Protein AF-A0A945SGD8-F1 (afdb_monomer)

Nearest PDB structures (foldseek):
  7kvb-assembly1_a  TM=4.846E-01  e=5.487E+00  Murray Valley encephalitis virus

Solvent-accessible surface area (backbone atoms only — not comparable to full-atom values): 4952 Å² total; per-residue (Å²): 139,88,80,86,83,82,87,82,84,81,82,78,73,88,73,88,68,77,74,81,81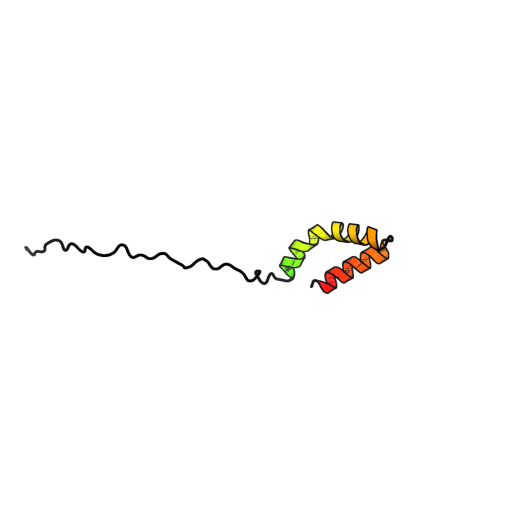,74,79,74,70,71,85,54,75,77,87,66,49,71,67,54,50,48,68,67,45,58,83,44,47,66,59,50,37,57,52,29,36,72,74,54,73,40,71,66,59,11,53,50,53,46,49,53,49,54,66,73,75,107

Sequence (74 aa):
MAVDSLPTVSVGHKSDLVDSSSMATPTSPPRSSASDFAAQALPFADQLYAAAMRLAKNPADAADLVQETYLKAF

pLDDT: mean 75.81, std 17.42, range [44.0, 96.88]

Radius of gyration: 31.3 Å; Cα contacts (8 Å, |Δi|>4): 18; chains: 1; bounding box: 71×45×69 Å

Mean predicted aligned error: 15.96 Å

Foldseek 3Di:
DDDDDDDDDDDDDPDPPPVPPPPPPCPPDPPDDVVRVCVVCVVCLVVQLVVLCVVVVDNVSSVVVSVVVNVVVD

Secondary structure (DSSP, 8-state):
---------------------------SPP---HHHHHHHHGGGHHHHHHHHHHHHSSHHHHHHHHHHHHHHH-

Structure (mmCIF, N/CA/C/O backbone):
data_AF-A0A945SGD8-F1
#
_entry.id   AF-A0A945SGD8-F1
#
loop_
_atom_site.group_PDB
_atom_site.id
_atom_site.type_symbol
_atom_site.label_atom_id
_atom_site.label_alt_id
_atom_site.label_comp_id
_atom_site.label_asym_id
_atom_site.label_entity_id
_atom_site.label_seq_id
_atom_site.pdbx_PDB_ins_code
_atom_site.Cartn_x
_atom_site.Cartn_y
_atom_site.Cartn_z
_atom_site.occupancy
_atom_site.B_iso_or_equiv
_atom_site.auth_seq_id
_atom_site.auth_comp_id
_atom_site.auth_asym_id
_atom_site.auth_atom_id
_atom_site.pdbx_PDB_model_num
ATOM 1 N N . MET A 1 1 ? -59.500 30.914 56.370 1.00 44.00 1 MET A N 1
ATOM 2 C CA . MET A 1 1 ? -58.475 30.442 57.323 1.00 44.00 1 MET A CA 1
ATOM 3 C C . MET A 1 1 ? -57.163 31.087 56.923 1.00 44.00 1 MET A C 1
ATOM 5 O O . MET A 1 1 ? -56.762 30.932 55.779 1.00 44.00 1 MET A O 1
ATOM 9 N N . ALA A 1 2 ? -56.606 31.906 57.813 1.00 60.50 2 ALA A N 1
ATOM 10 C CA . ALA A 1 2 ? -55.357 32.634 57.631 1.00 60.50 2 ALA A CA 1
ATOM 11 C C . ALA A 1 2 ? -54.198 31.824 58.220 1.00 60.50 2 ALA A C 1
ATOM 13 O O . ALA A 1 2 ? -54.369 31.241 59.286 1.00 60.50 2 ALA A O 1
ATOM 14 N N . VAL A 1 3 ? -53.065 31.802 57.524 1.00 56.56 3 VAL A N 1
ATOM 15 C CA . VAL A 1 3 ? -51.715 31.472 58.016 1.00 56.56 3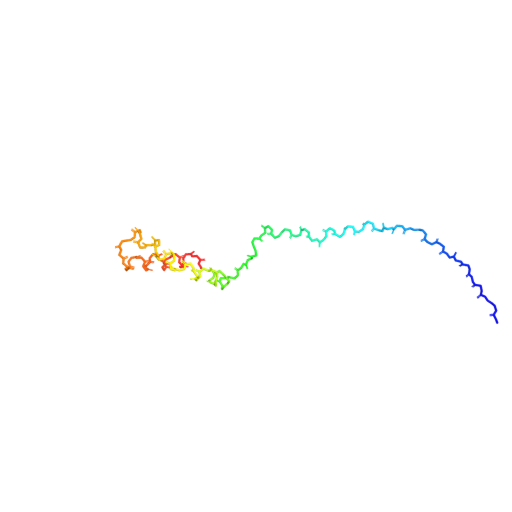 VAL A CA 1
ATOM 16 C C . VAL A 1 3 ? -50.808 31.670 56.792 1.00 56.56 3 VAL A C 1
ATOM 18 O O . VAL A 1 3 ? -50.965 30.996 55.782 1.00 56.56 3 VAL A O 1
ATOM 21 N N . ASP A 1 4 ? -50.187 32.842 56.675 1.00 52.72 4 ASP A N 1
ATOM 22 C CA . ASP A 1 4 ? -48.861 33.117 57.250 1.00 52.72 4 ASP A CA 1
ATOM 23 C C . ASP A 1 4 ? -47.774 32.339 56.494 1.00 52.72 4 ASP A C 1
ATOM 25 O O . ASP A 1 4 ? -47.687 31.123 56.599 1.00 52.72 4 ASP A O 1
ATOM 29 N N . SER A 1 5 ? -46.966 33.024 55.685 1.00 59.09 5 SER A N 1
ATOM 30 C CA . SER A 1 5 ? -45.615 33.381 56.123 1.00 59.09 5 SER A CA 1
ATOM 31 C C . SER A 1 5 ? -44.812 34.071 55.016 1.00 59.09 5 SER A C 1
ATOM 33 O O . SER A 1 5 ? -45.045 33.907 53.821 1.00 59.09 5 SER A O 1
ATOM 35 N N . LEU A 1 6 ? -43.890 34.899 55.489 1.00 56.16 6 LEU A N 1
ATOM 36 C CA . LEU A 1 6 ? -43.038 35.870 54.807 1.00 56.16 6 LEU A CA 1
ATOM 37 C C . LEU A 1 6 ? -41.961 35.255 53.880 1.00 56.16 6 LEU A C 1
ATOM 39 O O . LEU A 1 6 ? -41.686 34.057 53.944 1.00 56.16 6 LEU A O 1
ATOM 43 N N . PRO A 1 7 ? -41.317 36.081 53.028 1.00 53.00 7 PRO A N 1
ATOM 44 C CA . PRO A 1 7 ? -40.288 35.649 52.083 1.00 53.00 7 PRO A CA 1
ATOM 45 C C . PRO A 1 7 ? -38.976 35.305 52.797 1.00 53.00 7 PRO A C 1
ATOM 47 O O . PRO A 1 7 ? -38.421 36.141 53.510 1.00 53.00 7 PRO A O 1
ATOM 50 N N . THR A 1 8 ? -38.425 34.114 52.549 1.00 59.78 8 THR A N 1
ATOM 51 C CA . THR A 1 8 ? -37.025 33.840 52.894 1.00 59.78 8 THR A CA 1
ATOM 52 C C . THR A 1 8 ? -36.145 34.200 51.702 1.00 59.78 8 THR A C 1
ATOM 54 O O . THR A 1 8 ? -36.205 33.595 50.631 1.00 59.78 8 THR A O 1
ATOM 57 N N . VAL A 1 9 ? -35.354 35.255 51.867 1.00 57.03 9 VAL A N 1
ATOM 58 C CA . VAL A 1 9 ? -34.246 35.565 50.972 1.00 57.03 9 VAL A CA 1
ATOM 59 C C . VAL A 1 9 ? -33.113 34.595 51.297 1.00 57.03 9 VAL A C 1
ATOM 61 O O . VAL A 1 9 ? -32.449 34.715 52.321 1.00 57.03 9 VAL A O 1
ATOM 64 N N . SER A 1 10 ? -32.886 33.612 50.427 1.00 53.56 10 SER A N 1
ATOM 65 C CA . SER A 1 10 ? -31.644 32.839 50.440 1.00 53.56 10 SER A CA 1
ATOM 66 C C . SER A 1 10 ? -30.685 33.467 49.434 1.00 53.56 10 SER A C 1
ATOM 68 O O . SER A 1 10 ? -30.673 33.149 48.247 1.00 53.56 10 SER A O 1
ATOM 70 N N . VAL A 1 11 ? -29.920 34.443 49.924 1.00 57.53 11 VAL A N 1
ATOM 71 C CA . VAL A 1 11 ? -28.637 34.824 49.332 1.00 57.53 11 VAL A CA 1
ATOM 72 C C . VAL A 1 11 ? -27.688 33.656 49.548 1.00 57.53 11 VAL A C 1
ATOM 74 O O . VAL A 1 11 ? -27.488 33.228 50.683 1.00 57.53 11 VAL A O 1
ATOM 77 N N . GLY A 1 12 ? -27.061 33.173 48.481 1.00 47.97 12 GLY A N 1
ATOM 78 C CA . GLY A 1 12 ? -25.929 32.283 48.658 1.00 47.97 12 GLY A CA 1
ATOM 79 C C . GLY A 1 12 ? -25.529 31.510 47.421 1.00 47.97 12 GLY A C 1
ATOM 80 O O . GLY A 1 12 ? -26.105 30.474 47.131 1.00 47.97 12 GLY A O 1
ATOM 81 N N . HIS A 1 13 ? -24.434 31.974 46.824 1.00 51.09 13 HIS A N 1
ATOM 82 C CA . HIS A 1 13 ? -23.473 31.159 46.089 1.00 51.09 13 HIS A CA 1
ATOM 83 C C . HIS A 1 13 ? -23.967 30.678 44.723 1.00 51.09 13 HIS A C 1
ATOM 85 O O . HIS A 1 13 ? -24.487 29.579 44.555 1.00 51.09 13 HIS A O 1
ATOM 91 N N . LYS A 1 14 ? -23.693 31.508 43.706 1.00 51.97 14 LYS A N 1
ATOM 92 C CA . LYS A 1 14 ? -23.339 30.996 42.380 1.00 51.97 14 LYS A CA 1
ATOM 93 C C . LYS A 1 14 ? -22.202 30.013 42.636 1.00 51.97 14 LYS A C 1
ATOM 95 O O . LYS A 1 14 ? -21.085 30.438 42.889 1.00 51.97 14 LYS A O 1
ATOM 100 N N . SER A 1 15 ? -22.531 28.734 42.740 1.00 51.81 15 SER A N 1
ATOM 101 C CA . SER A 1 15 ? -21.539 27.695 42.893 1.00 51.81 15 SER A CA 1
ATOM 102 C C . SER A 1 15 ? -20.630 27.810 41.686 1.00 51.81 15 SER A C 1
ATOM 104 O O . SER A 1 15 ? -21.064 27.612 40.551 1.00 51.81 15 SER A O 1
ATOM 106 N N . ASP A 1 16 ? -19.393 28.197 41.960 1.00 52.12 16 ASP A N 1
ATOM 107 C CA . ASP A 1 16 ? -18.219 27.918 41.162 1.00 52.12 16 ASP A CA 1
ATOM 108 C C . ASP A 1 16 ? -18.156 26.406 40.918 1.00 52.12 16 ASP A C 1
ATOM 110 O O . ASP A 1 16 ? -17.416 25.667 41.558 1.00 52.12 16 ASP A O 1
ATOM 114 N N . LEU A 1 17 ? -18.997 25.921 40.013 1.00 56.28 17 LEU A N 1
ATOM 115 C CA . LEU A 1 17 ? -18.846 24.621 39.400 1.00 56.28 17 LEU A CA 1
ATOM 116 C C . LEU A 1 17 ? -18.404 24.892 37.972 1.00 56.28 17 LEU A C 1
ATOM 118 O O . LEU A 1 17 ? -19.139 24.731 37.000 1.00 56.28 17 LEU A O 1
ATOM 122 N N . VAL A 1 18 ? -17.161 25.363 37.871 1.00 55.78 18 VAL A N 1
ATOM 123 C CA . VAL A 1 18 ? -16.334 24.991 36.734 1.00 55.78 18 VAL A CA 1
ATOM 124 C C . VAL A 1 18 ? -16.343 23.467 36.714 1.00 55.78 18 VAL A C 1
ATOM 126 O O . VAL A 1 18 ? -15.673 22.807 37.508 1.00 55.78 18 VAL A O 1
ATOM 129 N N . ASP A 1 19 ? -17.190 22.906 35.858 1.00 52.59 19 ASP A N 1
ATOM 130 C CA . ASP A 1 19 ? -17.126 21.506 35.489 1.00 52.59 19 ASP A CA 1
ATOM 131 C C . ASP A 1 19 ? -15.770 21.296 34.812 1.00 52.59 19 ASP A C 1
ATOM 133 O O . ASP A 1 19 ? -15.603 21.432 33.604 1.00 52.59 19 ASP A O 1
ATOM 137 N N . SER A 1 20 ? -14.750 21.025 35.625 1.00 53.03 20 SER A N 1
ATOM 138 C CA . SER A 1 20 ? -13.413 20.630 35.176 1.00 53.03 20 SER A CA 1
ATOM 139 C C . SER A 1 20 ? -13.416 19.185 34.658 1.00 53.03 20 SER A C 1
ATOM 141 O O . SER A 1 20 ? -12.393 18.506 34.697 1.00 53.03 20 SER A O 1
ATOM 143 N N . SER A 1 21 ? -14.562 18.697 34.177 1.00 56.50 21 SER A N 1
ATOM 144 C CA . SER A 1 21 ? -14.772 17.334 33.715 1.00 56.50 21 SER A CA 1
ATOM 145 C C . SER A 1 21 ? -14.983 17.272 32.204 1.00 56.50 21 SER A C 1
ATOM 147 O O . SER A 1 21 ? -15.913 16.626 31.742 1.00 56.50 21 SER A O 1
ATOM 149 N N . SER A 1 22 ? -14.096 17.866 31.402 1.00 57.69 22 SER A N 1
ATOM 150 C CA . SER A 1 22 ? -13.767 17.248 30.105 1.00 57.69 22 SER A CA 1
ATOM 151 C C . SER A 1 22 ? -12.498 17.814 29.476 1.00 57.69 22 SER A C 1
ATOM 153 O O . SER A 1 22 ? -12.441 18.140 28.296 1.00 57.69 22 SER A O 1
ATOM 155 N N . MET A 1 23 ? -11.431 17.916 30.262 1.00 59.59 23 MET A N 1
ATOM 156 C CA . MET A 1 23 ? -10.089 17.887 29.686 1.00 59.59 23 MET A CA 1
ATOM 157 C C . MET A 1 23 ? -9.527 16.476 29.853 1.00 59.59 23 MET A C 1
ATOM 159 O O . MET A 1 23 ? -8.425 16.270 30.347 1.00 59.59 23 MET A O 1
ATOM 163 N N . ALA A 1 24 ? -10.312 15.477 29.437 1.00 57.41 24 ALA A N 1
ATOM 164 C CA . ALA A 1 24 ? -9.732 14.222 29.007 1.00 57.41 24 ALA A CA 1
ATOM 165 C C . ALA A 1 24 ? -9.085 14.524 27.659 1.00 57.41 24 ALA A C 1
ATOM 167 O O . ALA A 1 24 ? -9.705 14.378 26.612 1.00 57.41 24 ALA A O 1
ATOM 168 N N . THR A 1 25 ? -7.850 15.019 27.675 1.00 59.94 25 THR A N 1
ATOM 169 C CA . THR A 1 25 ? -6.972 14.798 26.537 1.00 59.94 25 THR A CA 1
ATOM 170 C C . THR A 1 25 ? -6.887 13.279 26.389 1.00 59.94 25 THR A C 1
ATOM 172 O O . THR A 1 25 ? -6.370 12.616 27.295 1.00 59.94 25 THR A O 1
ATOM 175 N N . PRO A 1 26 ? -7.393 12.657 25.306 1.00 59.19 26 PRO A N 1
ATOM 176 C CA . PRO A 1 26 ? -6.956 11.313 24.991 1.00 59.19 26 PRO A CA 1
ATOM 177 C C . PRO A 1 26 ? -5.496 11.435 24.530 1.00 59.19 26 PRO A C 1
ATOM 179 O O . PRO A 1 26 ? -5.182 11.395 23.349 1.00 59.19 26 PRO A O 1
ATOM 182 N N . THR A 1 27 ? -4.576 11.627 25.480 1.00 63.66 27 THR A N 1
ATOM 183 C CA . THR A 1 27 ? -3.126 11.482 25.277 1.00 63.66 27 THR A CA 1
ATOM 184 C C . THR A 1 27 ? -2.747 9.997 25.167 1.00 63.66 27 THR A C 1
ATOM 186 O O . THR A 1 27 ? -1.584 9.641 25.021 1.00 63.66 27 THR A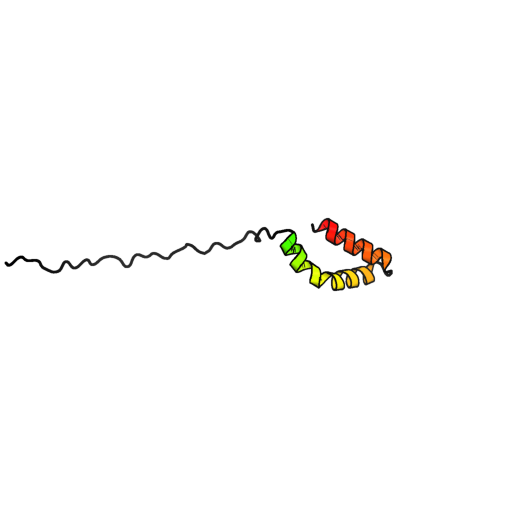 O 1
ATOM 189 N N . SER A 1 28 ? -3.730 9.097 25.181 1.00 56.44 28 SER A N 1
ATOM 190 C CA . SER A 1 28 ? -3.590 7.779 24.581 1.00 56.44 28 SER A CA 1
ATOM 191 C C . SER A 1 28 ? -4.255 7.847 23.208 1.00 56.44 28 SER A C 1
ATOM 193 O O . SER A 1 28 ? -5.424 8.250 23.167 1.00 56.44 28 SER A O 1
ATOM 195 N N . PRO A 1 29 ? -3.575 7.477 22.100 1.00 65.12 29 PRO A N 1
ATOM 196 C CA . PRO A 1 29 ? -4.307 7.235 20.867 1.00 65.12 29 PRO A CA 1
ATOM 197 C C . PRO A 1 29 ? -5.453 6.283 21.224 1.00 65.12 29 PRO A C 1
ATOM 199 O O . PRO A 1 29 ? -5.220 5.344 22.002 1.00 65.12 29 PRO A O 1
ATOM 202 N N . PRO A 1 30 ? -6.688 6.519 20.741 1.00 63.75 30 PRO A N 1
ATOM 203 C CA . PRO A 1 30 ? -7.711 5.494 20.870 1.00 63.75 30 PRO A CA 1
ATOM 204 C C . PRO A 1 30 ? -7.060 4.196 20.394 1.00 63.75 30 PRO A C 1
ATOM 206 O O . PRO A 1 30 ? -6.360 4.200 19.379 1.00 63.75 30 PRO A O 1
ATOM 209 N N . ARG A 1 31 ? -7.171 3.118 21.179 1.00 66.94 31 ARG A N 1
ATOM 210 C CA . ARG A 1 31 ? -6.724 1.795 20.733 1.00 66.94 31 ARG A CA 1
ATOM 211 C C . ARG A 1 31 ? -7.655 1.395 19.592 1.00 66.94 31 ARG A C 1
ATOM 213 O O . ARG A 1 31 ? -8.635 0.693 19.813 1.00 66.94 31 ARG A O 1
ATOM 220 N N . SER A 1 32 ? -7.403 1.959 18.417 1.00 70.31 32 SER A N 1
ATOM 221 C CA . SER A 1 32 ? -8.135 1.698 17.195 1.00 70.31 32 SER A CA 1
ATOM 222 C C . SER A 1 32 ? -7.962 0.225 16.884 1.00 70.31 32 SER A C 1
ATOM 224 O O . SER A 1 32 ? -6.870 -0.333 17.029 1.00 70.31 32 SER A O 1
ATOM 226 N N . SER A 1 33 ? -9.053 -0.420 16.506 1.00 80.19 33 SER A N 1
ATOM 227 C CA . SER A 1 33 ? -9.041 -1.835 16.168 1.00 80.19 33 SER A CA 1
ATOM 228 C C . SER A 1 33 ? -8.134 -2.053 14.956 1.00 80.19 33 SER A C 1
ATOM 230 O O . SER A 1 33 ? -8.033 -1.179 14.093 1.00 80.19 33 SER A O 1
ATOM 232 N N . ALA A 1 34 ? -7.564 -3.251 14.807 1.00 81.25 34 ALA A N 1
ATOM 233 C CA . ALA A 1 34 ? -6.898 -3.635 13.558 1.00 81.25 34 ALA A CA 1
ATOM 234 C C . ALA A 1 34 ? -7.817 -3.414 12.336 1.00 81.25 34 ALA A C 1
ATOM 236 O O . ALA A 1 34 ? -7.363 -2.981 11.285 1.00 81.25 34 ALA A O 1
ATOM 237 N N . SER A 1 35 ? -9.133 -3.607 12.493 1.00 81.75 35 SER A N 1
ATOM 238 C CA . SER A 1 35 ? -10.125 -3.302 11.452 1.00 81.75 35 SER A CA 1
ATOM 239 C C . SER A 1 35 ? -10.184 -1.816 11.076 1.00 81.75 35 SER A C 1
ATOM 241 O O . SER A 1 35 ? -10.314 -1.491 9.897 1.00 81.75 35 SER A O 1
ATOM 243 N N . ASP A 1 36 ? -10.077 -0.911 12.051 1.00 83.69 36 ASP A N 1
ATOM 244 C CA . ASP A 1 36 ? -10.075 0.533 11.796 1.00 83.69 36 ASP A CA 1
ATOM 245 C C . ASP A 1 36 ? -8.776 0.940 11.098 1.00 83.69 36 ASP A C 1
ATOM 247 O O . ASP A 1 36 ? -8.793 1.704 10.136 1.00 83.69 36 ASP A O 1
ATOM 251 N N . PHE A 1 37 ? -7.649 0.365 11.522 1.00 82.88 37 PHE A N 1
ATOM 252 C CA . PHE A 1 37 ? -6.364 0.569 10.862 1.00 82.88 37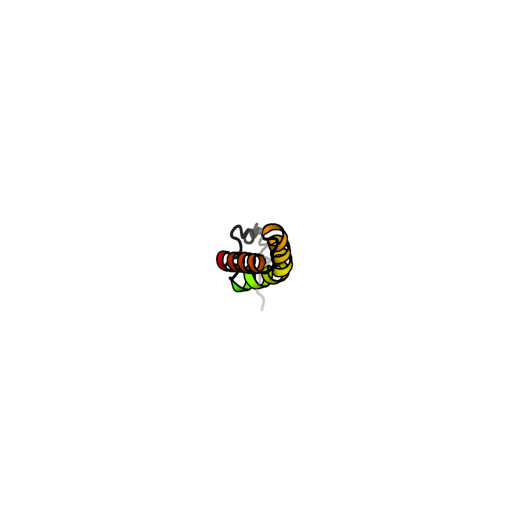 PHE A CA 1
ATOM 253 C C . PHE A 1 37 ? -6.372 0.053 9.414 1.00 82.88 37 PHE A C 1
ATOM 255 O O . PHE A 1 37 ? -5.958 0.783 8.517 1.00 82.88 37 PHE A O 1
ATOM 262 N N . ALA A 1 38 ? -6.931 -1.135 9.147 1.00 83.06 38 ALA A N 1
ATOM 263 C CA . ALA A 1 38 ? -7.134 -1.646 7.785 1.00 83.06 38 ALA A CA 1
ATOM 264 C C . ALA A 1 38 ? -7.958 -0.685 6.933 1.00 83.06 38 ALA A C 1
ATOM 266 O O . ALA A 1 38 ? -7.531 -0.315 5.840 1.00 83.06 38 ALA A O 1
ATOM 267 N N . ALA A 1 39 ? -9.104 -0.231 7.441 1.00 87.44 39 ALA A N 1
ATOM 268 C CA . ALA A 1 39 ? -9.974 0.687 6.716 1.00 87.44 39 ALA A CA 1
ATOM 269 C C . ALA A 1 39 ? -9.271 2.012 6.371 1.00 87.44 39 ALA A C 1
ATOM 271 O O . ALA A 1 39 ? -9.489 2.564 5.295 1.00 87.44 39 ALA A O 1
ATOM 272 N N . GLN A 1 40 ? -8.406 2.508 7.259 1.00 86.38 40 GLN A N 1
ATOM 273 C CA . GLN A 1 40 ? -7.613 3.717 7.026 1.00 86.38 40 GLN A CA 1
ATOM 274 C C . GLN A 1 40 ? -6.400 3.476 6.112 1.00 86.38 40 GLN A C 1
ATOM 276 O O . GLN A 1 40 ? -5.997 4.391 5.402 1.00 86.38 40 GLN A O 1
ATOM 281 N N . ALA A 1 41 ? -5.820 2.272 6.105 1.00 84.94 41 ALA A N 1
ATOM 282 C CA . ALA A 1 41 ? -4.620 1.935 5.337 1.00 84.94 41 ALA A CA 1
ATOM 283 C C . ALA A 1 41 ? -4.908 1.497 3.891 1.00 84.94 41 ALA A C 1
ATOM 285 O O . ALA A 1 41 ? -4.067 1.703 3.016 1.00 84.94 41 ALA A O 1
ATOM 286 N N . LEU A 1 42 ? -6.076 0.904 3.615 1.00 87.19 42 LEU A N 1
ATOM 287 C CA . LEU A 1 42 ? -6.455 0.422 2.277 1.00 87.19 42 LEU A CA 1
ATOM 288 C C . LEU A 1 42 ? -6.355 1.493 1.168 1.00 87.19 42 LEU A C 1
ATOM 290 O O . LEU A 1 42 ? -5.811 1.175 0.112 1.00 87.19 42 LEU A O 1
ATOM 294 N N . PRO A 1 43 ? -6.773 2.760 1.372 1.00 91.94 43 PRO A N 1
ATOM 295 C CA . PRO A 1 43 ? -6.624 3.811 0.358 1.00 91.94 43 PRO A CA 1
ATOM 296 C C . PRO A 1 43 ? -5.168 4.141 -0.006 1.00 91.94 43 PRO A C 1
ATOM 298 O O . PRO A 1 43 ? -4.909 4.723 -1.058 1.00 91.94 43 PRO A O 1
ATOM 301 N N . PHE A 1 44 ? -4.209 3.798 0.858 1.00 89.38 44 PHE A N 1
ATOM 302 C CA . PHE A 1 44 ? -2.786 4.055 0.635 1.00 89.38 44 PHE A CA 1
ATOM 303 C C . PHE A 1 44 ? -2.060 2.880 -0.031 1.00 89.38 44 PHE A C 1
ATOM 305 O O . PHE A 1 44 ? -0.884 3.027 -0.363 1.00 89.38 44 PHE A O 1
ATOM 312 N N . ALA A 1 45 ? -2.738 1.751 -0.278 1.00 89.12 45 ALA A N 1
ATOM 313 C CA . ALA A 1 45 ? -2.139 0.552 -0.867 1.00 89.12 45 ALA A CA 1
ATOM 314 C C . ALA A 1 45 ? -1.453 0.838 -2.215 1.00 89.12 45 ALA A C 1
ATOM 316 O O . ALA A 1 45 ? -0.306 0.443 -2.416 1.00 89.12 45 ALA A O 1
ATOM 317 N N . ASP A 1 46 ? -2.099 1.606 -3.100 1.00 90.94 46 ASP A N 1
ATOM 318 C CA . ASP A 1 46 ? -1.528 1.985 -4.400 1.00 90.94 46 ASP A CA 1
ATOM 319 C C . ASP A 1 46 ? -0.292 2.885 -4.269 1.00 90.94 46 ASP A C 1
ATOM 321 O O . ASP A 1 46 ? 0.685 2.727 -5.003 1.00 90.94 46 ASP A O 1
ATOM 325 N N . GLN A 1 47 ? -0.287 3.818 -3.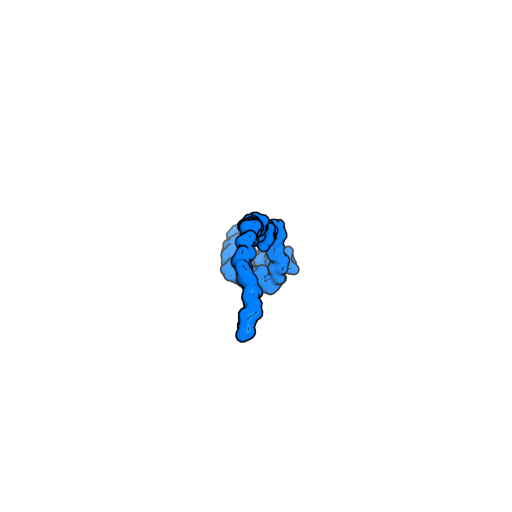310 1.00 93.88 47 GLN A N 1
ATOM 326 C CA . GLN A 1 47 ? 0.888 4.659 -3.049 1.00 93.88 47 GLN A CA 1
ATOM 327 C C . GLN A 1 47 ? 2.044 3.842 -2.474 1.00 93.88 47 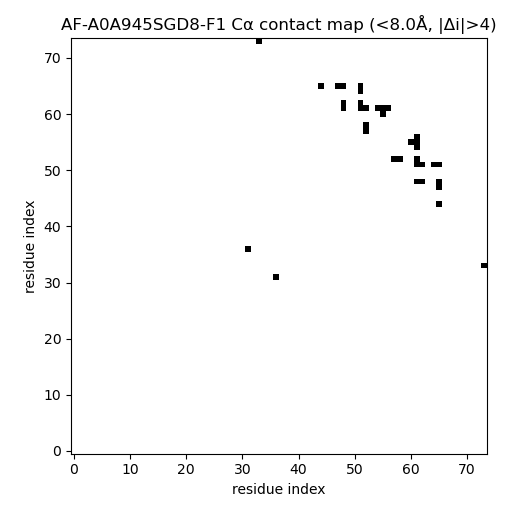GLN A C 1
ATOM 329 O O . GLN A 1 47 ? 3.200 4.071 -2.835 1.00 93.88 47 GLN A O 1
ATOM 334 N N . LEU A 1 48 ? 1.733 2.877 -1.610 1.00 92.19 48 LEU A N 1
ATOM 335 C CA . LEU A 1 48 ? 2.709 1.981 -1.005 1.00 92.19 48 LEU A CA 1
ATOM 336 C C . LEU A 1 48 ? 3.319 1.058 -2.066 1.00 92.19 48 LEU A C 1
ATOM 338 O O . LEU A 1 48 ? 4.539 0.926 -2.128 1.00 92.19 48 LEU A O 1
ATOM 342 N N . TYR A 1 49 ? 2.504 0.534 -2.984 1.00 93.00 49 TYR A N 1
ATOM 343 C CA . TYR A 1 49 ? 2.978 -0.213 -4.148 1.00 93.00 49 TYR A CA 1
ATOM 344 C C . TYR A 1 49 ? 3.814 0.657 -5.098 1.00 93.00 49 TYR A C 1
ATOM 346 O O . TYR A 1 49 ? 4.890 0.246 -5.529 1.00 93.00 49 TYR A O 1
ATOM 354 N N . ALA A 1 50 ? 3.401 1.899 -5.374 1.00 94.88 50 ALA A N 1
ATOM 355 C CA . ALA A 1 50 ? 4.188 2.832 -6.184 1.00 94.88 50 ALA A CA 1
ATOM 356 C C . ALA A 1 50 ? 5.540 3.184 -5.534 1.00 94.88 50 ALA A C 1
ATOM 358 O O . ALA A 1 50 ? 6.542 3.362 -6.231 1.00 94.88 50 ALA A O 1
ATOM 359 N N . ALA A 1 51 ? 5.599 3.279 -4.203 1.00 95.56 51 ALA A N 1
ATOM 360 C CA . ALA A 1 51 ? 6.848 3.432 -3.464 1.00 95.56 51 ALA A CA 1
ATOM 361 C C . ALA A 1 51 ? 7.711 2.162 -3.548 1.00 95.56 51 ALA A C 1
ATOM 363 O O . ALA A 1 51 ? 8.898 2.255 -3.867 1.00 95.56 51 ALA A O 1
ATOM 364 N N . ALA A 1 52 ? 7.112 0.984 -3.359 1.00 94.75 52 ALA A N 1
ATOM 365 C CA . ALA A 1 52 ? 7.787 -0.307 -3.473 1.00 94.75 52 ALA A CA 1
ATOM 366 C C . ALA A 1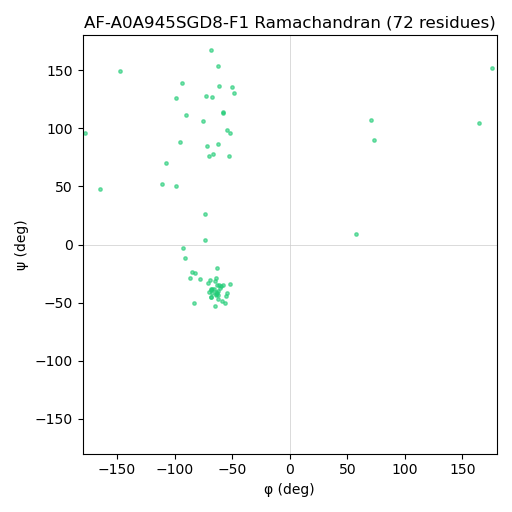 52 ? 8.358 -0.536 -4.882 1.00 94.75 52 ALA A C 1
ATOM 368 O O . ALA A 1 52 ? 9.488 -0.997 -5.024 1.00 94.75 52 ALA A O 1
ATOM 369 N N . MET A 1 53 ? 7.652 -0.106 -5.932 1.00 96.88 53 MET A N 1
ATOM 370 C CA . MET A 1 53 ? 8.112 -0.194 -7.320 1.00 96.88 53 MET A CA 1
ATOM 371 C C . MET A 1 53 ? 9.392 0.600 -7.587 1.00 96.88 53 MET A C 1
ATOM 373 O O . MET A 1 53 ? 10.244 0.161 -8.361 1.00 96.88 53 MET A O 1
ATOM 377 N N . ARG A 1 54 ? 9.564 1.753 -6.930 1.00 96.00 54 ARG A N 1
ATOM 378 C CA . ARG A 1 54 ? 10.796 2.553 -7.036 1.00 96.00 54 ARG A CA 1
ATOM 379 C C . ARG A 1 54 ? 11.985 1.862 -6.372 1.00 96.00 54 ARG A C 1
ATOM 381 O O . ARG A 1 54 ? 13.115 2.058 -6.817 1.00 96.00 54 ARG A O 1
ATOM 388 N N . LEU A 1 55 ? 11.727 1.070 -5.332 1.00 93.88 55 LEU A N 1
ATOM 389 C CA . LEU A 1 55 ? 12.748 0.363 -4.565 1.00 93.88 55 LEU A CA 1
ATOM 390 C C . LEU A 1 55 ? 13.155 -0.953 -5.243 1.00 93.88 55 LEU A C 1
ATOM 392 O O . LEU A 1 55 ? 14.337 -1.190 -5.475 1.00 93.88 55 LEU A O 1
ATOM 396 N N . ALA A 1 56 ? 12.170 -1.772 -5.606 1.00 94.50 56 ALA A N 1
ATOM 397 C CA . ALA A 1 56 ? 12.361 -3.122 -6.124 1.00 94.50 56 ALA A CA 1
ATOM 398 C C . ALA A 1 56 ? 12.615 -3.176 -7.640 1.00 94.50 56 ALA A C 1
ATOM 400 O O . ALA A 1 56 ? 13.209 -4.126 -8.148 1.00 94.50 56 ALA A O 1
ATOM 401 N N . LYS A 1 57 ? 12.169 -2.154 -8.386 1.00 94.81 57 LYS A N 1
ATOM 402 C CA . LYS A 1 57 ? 12.294 -2.047 -9.853 1.00 94.81 57 LYS A CA 1
ATOM 403 C C . LYS A 1 57 ? 11.668 -3.203 -10.652 1.00 94.81 57 LYS A C 1
ATOM 405 O O . LYS A 1 57 ? 11.843 -3.256 -11.866 1.00 94.81 57 LYS A O 1
ATOM 410 N N . ASN A 1 58 ? 10.923 -4.099 -10.006 1.00 95.44 58 ASN A N 1
ATOM 411 C CA . ASN A 1 58 ? 10.167 -5.174 -10.639 1.00 95.44 58 ASN A CA 1
ATOM 412 C C . ASN A 1 58 ? 8.880 -5.477 -9.843 1.00 95.44 58 ASN A C 1
ATOM 414 O O . ASN A 1 58 ? 8.844 -5.236 -8.633 1.00 95.44 58 ASN A O 1
ATOM 418 N N . PRO A 1 59 ? 7.803 -5.917 -10.519 1.00 93.50 59 PRO A N 1
ATOM 419 C CA . PRO A 1 59 ? 6.465 -5.978 -9.926 1.00 93.50 59 PRO A CA 1
ATOM 420 C C . PRO A 1 59 ? 6.313 -7.074 -8.871 1.00 93.50 59 PRO A C 1
ATOM 422 O O . PRO A 1 59 ? 5.574 -6.876 -7.911 1.00 93.50 59 PRO A O 1
ATOM 425 N N . ALA A 1 60 ? 7.014 -8.201 -9.032 1.00 96.56 60 ALA A N 1
ATOM 426 C CA . ALA A 1 60 ? 6.938 -9.321 -8.098 1.00 96.56 60 ALA A CA 1
ATOM 427 C C . ALA A 1 60 ? 7.492 -8.920 -6.725 1.00 96.56 60 ALA A C 1
ATOM 429 O O . ALA A 1 60 ? 6.769 -8.952 -5.733 1.00 96.56 60 ALA A O 1
ATOM 430 N N . ASP A 1 61 ? 8.715 -8.392 -6.695 1.00 94.19 61 ASP A N 1
ATOM 431 C CA . ASP A 1 61 ? 9.360 -7.963 -5.455 1.00 94.19 61 ASP A CA 1
ATOM 432 C C . ASP A 1 61 ? 8.618 -6.783 -4.796 1.00 94.19 61 ASP A C 1
ATOM 434 O O . ASP A 1 61 ? 8.588 -6.663 -3.573 1.00 94.19 61 ASP A O 1
ATOM 438 N N . ALA A 1 62 ? 7.982 -5.901 -5.581 1.00 96.44 62 ALA A N 1
ATOM 439 C CA . ALA A 1 62 ? 7.157 -4.829 -5.020 1.00 96.44 62 ALA A CA 1
ATOM 440 C C . ALA A 1 62 ? 5.887 -5.362 -4.342 1.00 96.44 62 ALA A C 1
ATOM 442 O O . ALA A 1 62 ? 5.507 -4.855 -3.286 1.00 96.44 62 ALA A O 1
ATOM 443 N N . ALA A 1 63 ? 5.240 -6.377 -4.922 1.00 93.62 63 ALA A N 1
ATOM 444 C CA . AL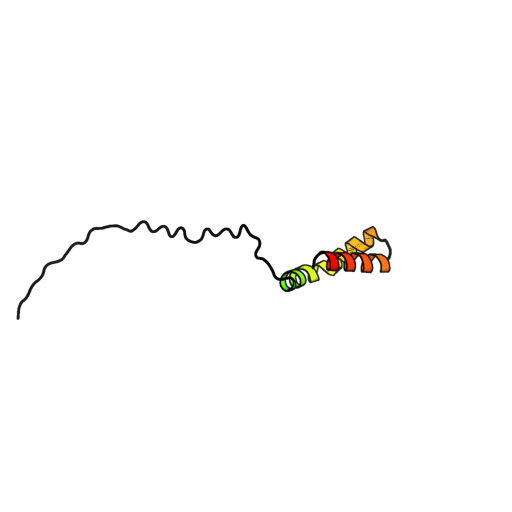A A 1 63 ? 4.083 -7.026 -4.313 1.00 93.62 63 ALA A CA 1
ATOM 445 C C . ALA A 1 63 ? 4.464 -7.731 -3.004 1.00 93.62 63 ALA A C 1
ATOM 447 O O . ALA A 1 63 ? 3.737 -7.612 -2.016 1.00 93.62 63 ALA A O 1
ATOM 448 N N . ASP A 1 64 ? 5.621 -8.393 -2.974 1.00 94.81 64 ASP A N 1
ATOM 449 C CA . ASP A 1 64 ? 6.135 -9.053 -1.771 1.00 94.81 64 ASP A CA 1
ATOM 450 C C . ASP A 1 64 ? 6.447 -8.038 -0.662 1.00 94.81 64 ASP A C 1
ATOM 452 O O . ASP A 1 64 ? 6.042 -8.215 0.486 1.00 94.81 64 ASP A O 1
ATOM 456 N N . LEU A 1 65 ? 7.072 -6.907 -1.000 1.00 94.00 65 LEU A N 1
ATOM 457 C CA . LEU A 1 65 ? 7.432 -5.869 -0.029 1.00 94.00 65 LEU A CA 1
ATOM 458 C C . LEU A 1 65 ? 6.203 -5.164 0.571 1.00 94.00 65 LEU A C 1
ATOM 460 O O . LEU A 1 65 ? 6.165 -4.870 1.771 1.00 94.00 65 LEU A O 1
ATOM 464 N N . VAL A 1 66 ? 5.169 -4.924 -0.242 1.00 91.88 66 VAL A N 1
ATOM 465 C CA . VAL A 1 66 ? 3.872 -4.419 0.238 1.00 91.88 66 VAL A CA 1
ATOM 466 C C . VAL A 1 66 ? 3.237 -5.430 1.189 1.00 91.88 66 VAL A C 1
ATOM 468 O O . VAL A 1 66 ? 2.823 -5.050 2.285 1.00 91.88 66 VAL A O 1
ATOM 471 N N . GLN A 1 67 ? 3.208 -6.712 0.816 1.00 92.31 67 GLN A N 1
ATOM 472 C CA . GLN A 1 67 ? 2.657 -7.767 1.667 1.00 92.31 67 GLN A CA 1
ATOM 473 C C . GLN A 1 67 ? 3.378 -7.858 3.010 1.00 92.31 67 GLN A C 1
ATOM 475 O O . GLN A 1 67 ? 2.720 -7.827 4.046 1.00 92.31 67 GLN A O 1
ATOM 480 N N . GLU A 1 68 ? 4.713 -7.887 3.025 1.00 94.44 68 GLU A N 1
ATOM 481 C CA . GLU A 1 68 ? 5.475 -7.886 4.276 1.00 94.44 68 GLU A CA 1
ATOM 482 C C . GLU A 1 68 ? 5.165 -6.671 5.156 1.00 94.44 68 GLU A C 1
ATOM 484 O O . GLU A 1 68 ? 5.173 -6.775 6.381 1.00 94.44 68 GLU A O 1
ATOM 489 N N . THR A 1 69 ? 4.909 -5.512 4.548 1.00 90.94 69 THR A N 1
ATOM 490 C CA . THR A 1 69 ? 4.593 -4.280 5.280 1.00 90.94 69 THR A CA 1
ATOM 491 C C . THR A 1 69 ? 3.234 -4.379 5.962 1.00 90.94 69 THR A C 1
ATOM 493 O O . THR A 1 69 ? 3.124 -4.064 7.146 1.00 90.94 69 THR A O 1
ATOM 496 N N . TYR A 1 70 ? 2.215 -4.870 5.252 1.00 86.12 70 TYR A N 1
ATOM 497 C CA . TYR A 1 70 ? 0.916 -5.155 5.857 1.00 86.12 70 TYR A CA 1
ATOM 498 C C . TYR A 1 70 ? 1.044 -6.245 6.932 1.00 86.12 70 TYR A C 1
ATOM 500 O O . TYR A 1 70 ? 0.537 -6.074 8.025 1.00 86.12 70 TYR A O 1
ATOM 508 N N . LEU A 1 71 ? 1.807 -7.314 6.718 1.00 90.38 71 LEU A N 1
ATOM 509 C CA . LEU A 1 71 ? 1.997 -8.345 7.750 1.00 90.38 71 LEU A CA 1
ATOM 510 C C . LEU A 1 71 ? 2.712 -7.837 9.012 1.00 90.38 71 LEU A C 1
ATOM 512 O O . LEU A 1 71 ? 2.507 -8.385 10.085 1.00 90.38 71 LEU A O 1
ATOM 516 N N . LYS A 1 72 ? 3.571 -6.818 8.898 1.00 88.12 72 LYS A N 1
ATOM 517 C CA . LYS A 1 72 ? 4.276 -6.212 10.043 1.00 88.12 72 LYS A CA 1
ATOM 518 C C . LYS A 1 72 ? 3.431 -5.176 10.786 1.00 88.12 72 LYS A C 1
ATOM 520 O O . LYS A 1 72 ? 3.726 -4.878 11.940 1.00 88.12 72 LYS A O 1
ATOM 525 N N . ALA A 1 73 ? 2.447 -4.577 10.118 1.00 85.00 73 ALA A N 1
ATOM 526 C CA . ALA A 1 73 ? 1.627 -3.502 10.672 1.00 85.00 73 ALA A CA 1
ATOM 527 C C . ALA A 1 73 ? 0.349 -3.998 11.377 1.00 85.00 73 ALA A C 1
ATOM 529 O O . ALA A 1 73 ? -0.306 -3.202 12.052 1.00 85.00 73 ALA A O 1
ATOM 530 N N . PHE A 1 74 ? 0.003 -5.2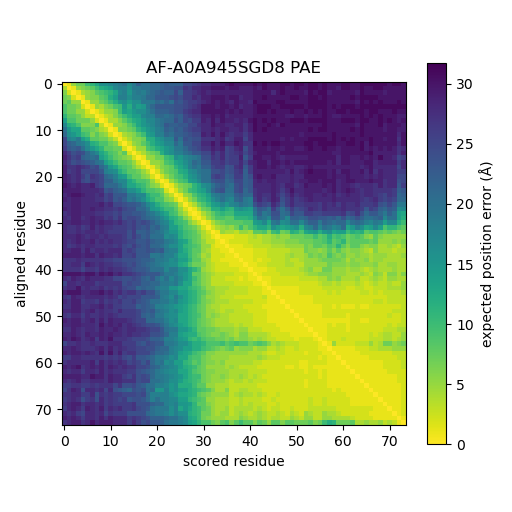77 11.214 1.00 72.88 74 PHE A N 1
ATOM 531 C CA . PHE A 1 74 ? -1.178 -5.943 11.770 1.00 72.88 74 PHE A CA 1
ATOM 532 C C . PHE A 1 74 ? -0.761 -7.116 12.657 1.00 72.88 74 PHE A C 1
ATOM 534 O O . PHE A 1 74 ? -1.451 -7.335 13.678 1.00 72.88 74 PHE A O 1
#